Protein AF-A0A962WCS4-F1 (afdb_monomer)

pLDDT: mean 84.73, std 12.14, range [46.31, 97.75]

Mean predicted aligned error: 13.56 Å

Sequence (168 aa):
MYFDNFTIGAIVIFLVVLLVFFGLHKSQQNETREQLEALERRLHDLHAGPSLHSRAAREMCAAIHHLHPGAIAGEHFQIVDDGHGPYISAWYLDAPQPSPRELADIVEGHRDEWSDHGYREARLAEYPSVGDQLDALYKARHGDDSDLRAIDAQITGIKARHPNIDRC

Nearest PDB structures (foldseek):
  2hg7-assembly1_A  TM=7.605E-01  e=2.991E-03  Bacillus subtilis

Structure (mmCIF, N/CA/C/O backbone):
data_AF-A0A962WCS4-F1
#
_entry.id   AF-A0A962WCS4-F1
#
loop_
_atom_site.group_PDB
_atom_site.id
_atom_site.type_symbol
_atom_site.label_atom_id
_atom_site.label_alt_id
_atom_site.label_comp_id
_atom_site.label_asym_id
_atom_site.label_entity_id
_atom_site.label_seq_id
_atom_site.pdbx_PDB_ins_code
_atom_site.Cartn_x
_atom_site.Cartn_y
_atom_site.Cartn_z
_atom_site.occupancy
_atom_site.B_iso_or_equiv
_atom_site.auth_seq_id
_atom_site.auth_comp_id
_atom_site.auth_asym_id
_atom_site.auth_atom_id
_atom_site.pdbx_PDB_model_num
ATOM 1 N N . MET A 1 1 ? -2.950 -2.989 74.407 1.00 55.81 1 MET A N 1
ATOM 2 C CA . MET A 1 1 ? -2.945 -4.381 73.916 1.00 55.81 1 MET A CA 1
ATOM 3 C C . MET A 1 1 ? -1.520 -4.655 73.451 1.00 55.81 1 MET A C 1
ATOM 5 O O . MET A 1 1 ? -1.105 -4.054 72.472 1.00 55.81 1 MET A O 1
ATOM 9 N N . TYR A 1 2 ? -0.721 -5.379 74.241 1.00 72.38 2 TYR A N 1
ATOM 10 C CA . TYR A 1 2 ? 0.666 -5.702 73.882 1.00 72.38 2 TYR A CA 1
ATOM 11 C C . TYR A 1 2 ? 0.641 -6.899 72.930 1.00 72.38 2 TYR A C 1
ATOM 13 O O . TYR A 1 2 ? 0.023 -7.910 73.253 1.00 72.38 2 TYR A O 1
ATOM 21 N N . PHE A 1 3 ? 1.263 -6.768 71.760 1.00 64.50 3 PHE A N 1
ATOM 22 C CA . PHE A 1 3 ? 1.493 -7.908 70.878 1.00 64.50 3 PHE A CA 1
ATOM 23 C C . PHE A 1 3 ? 2.518 -8.828 71.542 1.00 64.50 3 PHE A C 1
ATOM 25 O O . PHE A 1 3 ? 3.554 -8.356 72.012 1.00 64.50 3 PHE A O 1
ATOM 32 N N . ASP A 1 4 ? 2.221 -10.123 71.621 1.00 83.38 4 ASP A N 1
ATOM 33 C CA . ASP A 1 4 ? 3.195 -11.097 72.094 1.00 83.38 4 ASP A CA 1
ATOM 34 C C . ASP A 1 4 ? 4.322 -11.274 71.058 1.00 83.38 4 ASP A C 1
ATOM 36 O O . ASP A 1 4 ? 4.177 -10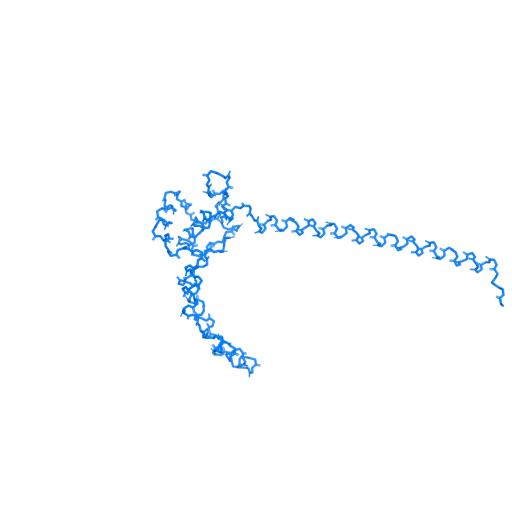.984 69.865 1.00 83.38 4 ASP A O 1
ATOM 40 N N . ASN A 1 5 ? 5.484 -11.740 71.518 1.00 83.94 5 ASN A N 1
ATOM 41 C CA . ASN A 1 5 ? 6.654 -11.935 70.656 1.00 83.94 5 ASN A CA 1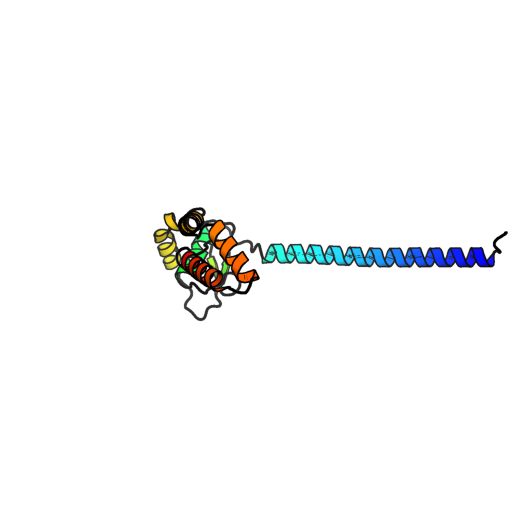
ATOM 42 C C . ASN A 1 5 ? 6.367 -12.892 69.482 1.00 83.94 5 ASN A C 1
ATOM 44 O O . ASN A 1 5 ? 7.012 -12.802 68.439 1.00 83.94 5 ASN A O 1
ATOM 48 N N . PHE A 1 6 ? 5.381 -13.782 69.635 1.00 86.69 6 PHE A N 1
ATOM 49 C CA . PHE A 1 6 ? 4.931 -14.697 68.592 1.00 86.69 6 PHE A CA 1
ATOM 50 C C . PHE A 1 6 ? 4.211 -13.963 67.452 1.00 86.69 6 PHE A C 1
ATOM 52 O O . PHE A 1 6 ? 4.560 -14.146 66.286 1.00 86.69 6 PHE A O 1
ATOM 59 N N . THR A 1 7 ? 3.271 -13.073 67.775 1.00 85.62 7 THR A N 1
ATOM 60 C CA . THR A 1 7 ? 2.542 -12.264 66.789 1.00 85.62 7 THR A CA 1
ATOM 61 C C . THR A 1 7 ? 3.485 -11.314 66.055 1.00 85.62 7 THR A C 1
ATOM 63 O O . THR A 1 7 ? 3.395 -11.175 64.837 1.00 85.62 7 THR A O 1
ATOM 66 N N . ILE A 1 8 ? 4.448 -10.713 66.765 1.00 88.44 8 ILE A N 1
ATOM 67 C CA . ILE A 1 8 ? 5.483 -9.874 66.142 1.00 88.44 8 ILE A CA 1
ATOM 68 C C . ILE A 1 8 ? 6.337 -10.710 65.173 1.00 88.44 8 ILE A C 1
ATOM 70 O O . ILE A 1 8 ? 6.564 -10.287 64.040 1.00 88.44 8 ILE A O 1
ATOM 74 N N . GLY A 1 9 ? 6.753 -11.917 65.571 1.00 90.12 9 GLY A N 1
ATOM 75 C CA . GLY A 1 9 ? 7.514 -12.826 64.708 1.00 90.12 9 GLY A CA 1
ATOM 76 C C . GLY A 1 9 ? 6.758 -13.233 63.439 1.00 90.12 9 GLY A C 1
ATOM 77 O O . GLY A 1 9 ? 7.319 -13.182 62.343 1.00 90.12 9 GLY A O 1
ATOM 78 N N . ALA A 1 10 ? 5.471 -13.566 63.560 1.00 91.06 10 ALA A N 1
ATOM 79 C CA . ALA A 1 10 ? 4.627 -13.933 62.424 1.00 91.06 10 ALA A CA 1
ATOM 80 C C . ALA A 1 10 ? 4.451 -12.774 61.424 1.00 91.06 10 ALA A C 1
ATOM 82 O O . ALA A 1 10 ? 4.536 -12.987 60.213 1.00 91.06 10 ALA A O 1
ATOM 83 N N . ILE A 1 11 ? 4.274 -11.542 61.918 1.00 92.00 11 ILE A N 1
ATOM 84 C CA . ILE A 1 11 ? 4.161 -10.342 61.074 1.00 92.00 11 ILE A CA 1
ATOM 85 C C . ILE A 1 11 ? 5.463 -10.089 60.307 1.00 92.00 11 ILE A C 1
ATOM 87 O O . ILE A 1 11 ? 5.420 -9.814 59.109 1.00 92.00 11 ILE A O 1
ATOM 91 N N . VAL A 1 12 ? 6.622 -10.217 60.959 1.00 92.62 12 VAL A N 1
ATOM 92 C CA . VAL A 1 12 ? 7.922 -10.009 60.301 1.00 92.62 12 VAL A CA 1
ATOM 93 C C . VAL A 1 12 ? 8.145 -11.031 59.185 1.00 92.62 12 VAL A C 1
ATOM 95 O O . VAL A 1 12 ? 8.531 -10.651 58.082 1.00 92.62 12 VAL A O 1
ATOM 98 N N . ILE A 1 13 ? 7.843 -12.311 59.425 1.00 94.25 13 ILE A N 1
ATOM 99 C CA . ILE A 1 13 ? 7.965 -13.359 58.399 1.00 94.25 13 ILE A CA 1
ATOM 100 C C . ILE A 1 13 ? 7.028 -13.072 57.222 1.00 94.25 13 ILE A C 1
ATOM 102 O O . ILE A 1 13 ? 7.450 -13.145 56.068 1.00 94.25 13 ILE A O 1
ATOM 106 N N . PHE A 1 14 ? 5.780 -12.693 57.499 1.00 94.62 14 PHE A N 1
ATOM 107 C CA . PHE A 1 14 ? 4.811 -12.355 56.460 1.00 94.62 14 PHE A CA 1
ATOM 108 C C . PHE A 1 14 ? 5.268 -11.163 55.604 1.00 94.62 14 PHE A C 1
ATOM 110 O O . PHE A 1 14 ? 5.177 -11.214 54.378 1.00 94.62 14 PHE A O 1
ATOM 117 N N . LEU A 1 15 ? 5.834 -10.123 56.224 1.00 94.44 15 LEU A N 1
ATOM 118 C CA . LEU A 1 15 ? 6.390 -8.972 55.507 1.00 94.44 15 LEU A CA 1
ATOM 119 C C . LEU A 1 15 ? 7.588 -9.354 54.630 1.00 94.44 15 LEU A C 1
ATOM 121 O O . LEU A 1 15 ? 7.685 -8.883 53.499 1.00 94.44 15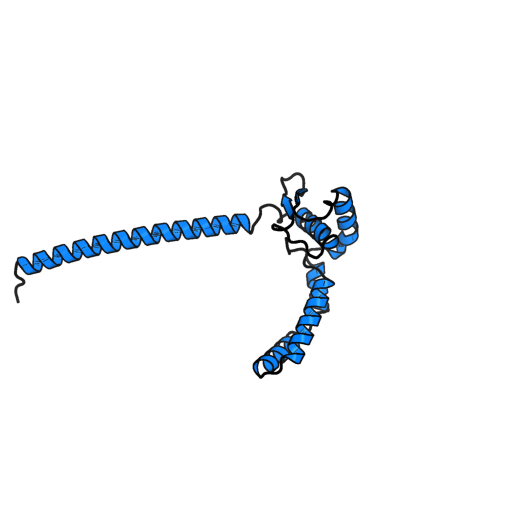 LEU A O 1
ATOM 125 N N . VAL A 1 16 ? 8.473 -10.236 55.104 1.00 94.81 16 VAL A N 1
ATOM 126 C CA . VAL A 1 16 ? 9.603 -10.732 54.301 1.00 94.81 16 VAL A CA 1
ATOM 127 C C . VAL A 1 16 ? 9.106 -11.529 53.094 1.00 94.81 16 VAL A C 1
ATOM 129 O O . VAL A 1 16 ? 9.576 -11.301 51.980 1.00 94.81 16 VAL A O 1
ATOM 132 N N . VAL A 1 17 ? 8.116 -12.406 53.280 1.00 95.12 17 VAL A N 1
ATOM 133 C CA . VAL A 1 17 ? 7.507 -13.169 52.178 1.00 95.12 17 VAL A CA 1
ATOM 134 C C . VAL A 1 17 ? 6.852 -12.237 51.159 1.00 95.12 17 VAL A C 1
ATOM 136 O O . VAL A 1 17 ? 7.045 -12.425 49.959 1.00 95.12 17 VAL A O 1
ATOM 139 N N . LEU A 1 18 ? 6.139 -11.201 51.611 1.00 94.56 18 LEU A N 1
ATOM 140 C CA . LEU A 1 18 ? 5.547 -10.203 50.720 1.00 94.56 18 LEU A CA 1
ATOM 141 C C . LEU A 1 18 ? 6.603 -9.440 49.921 1.00 94.56 18 LEU A C 1
ATOM 143 O O . LEU A 1 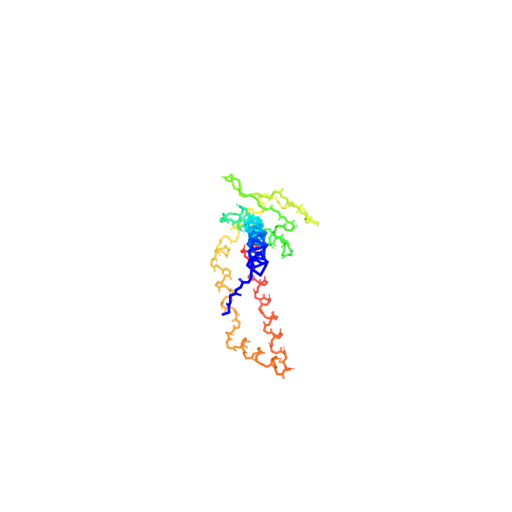18 ? 6.426 -9.258 48.721 1.00 94.56 18 LEU A O 1
ATOM 147 N N . LEU A 1 19 ? 7.707 -9.026 50.547 1.00 94.25 19 LEU A N 1
ATOM 148 C CA . LEU A 1 19 ? 8.791 -8.327 49.851 1.00 94.25 19 LEU A CA 1
ATOM 149 C C . LEU A 1 19 ? 9.459 -9.216 48.797 1.00 94.25 19 LEU A C 1
ATOM 151 O O . LEU A 1 19 ? 9.710 -8.753 47.685 1.00 94.25 19 LEU A O 1
ATOM 155 N N . VAL A 1 20 ? 9.695 -10.492 49.114 1.00 93.44 20 VAL A N 1
ATOM 156 C CA . VAL A 1 20 ? 10.229 -11.468 48.152 1.00 93.44 20 VAL A CA 1
ATOM 157 C C . VAL A 1 20 ? 9.245 -11.679 47.003 1.00 93.44 20 VAL A C 1
ATOM 159 O O . VAL A 1 20 ? 9.641 -11.601 45.843 1.00 93.44 20 VAL A O 1
ATOM 162 N N . PHE A 1 21 ? 7.959 -11.876 47.299 1.00 92.31 21 PHE A N 1
ATOM 163 C CA . PHE A 1 21 ? 6.924 -12.054 46.282 1.00 92.31 21 PHE A CA 1
ATOM 164 C C . PHE A 1 21 ? 6.813 -10.831 45.362 1.00 92.31 21 PHE A C 1
ATOM 166 O O . PHE A 1 21 ? 6.776 -10.973 44.141 1.00 92.31 21 PHE A O 1
ATOM 173 N N . PHE A 1 22 ? 6.836 -9.622 45.929 1.00 92.25 22 PHE A N 1
ATOM 174 C CA . PHE A 1 22 ? 6.781 -8.379 45.162 1.00 92.25 22 PHE A CA 1
ATOM 175 C C . PHE A 1 22 ? 8.040 -8.176 44.308 1.00 92.25 22 PHE A C 1
ATOM 177 O O . PHE A 1 22 ? 7.945 -7.735 43.163 1.00 92.25 22 PHE A O 1
ATOM 184 N N . GLY A 1 23 ? 9.215 -8.540 44.833 1.00 88.56 23 GLY A N 1
ATOM 185 C CA . GLY A 1 23 ? 10.479 -8.518 44.097 1.00 88.56 23 GLY A CA 1
ATOM 186 C C . GLY A 1 23 ? 10.481 -9.480 42.907 1.00 88.56 23 GLY A C 1
ATOM 187 O O . GLY A 1 23 ? 10.816 -9.073 41.795 1.00 88.56 23 GLY A O 1
ATOM 188 N N . LEU A 1 24 ? 10.032 -10.722 43.114 1.00 89.44 24 LEU A N 1
ATOM 189 C CA . LEU A 1 24 ? 9.902 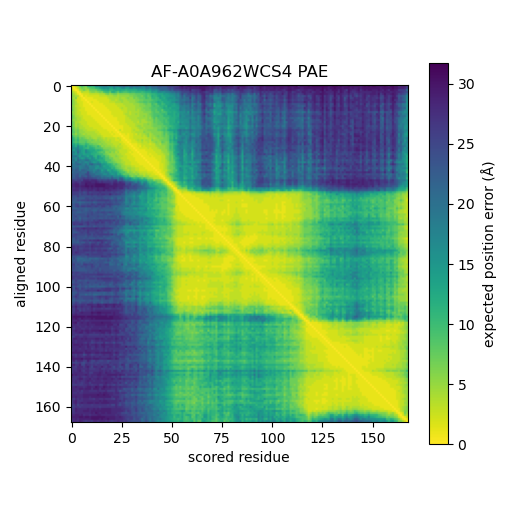-11.726 42.054 1.00 89.44 24 LEU A CA 1
ATOM 190 C C . LEU A 1 24 ? 8.888 -11.294 40.989 1.00 89.44 24 LEU A C 1
ATOM 192 O O . LEU A 1 24 ? 9.167 -11.400 39.797 1.00 89.44 24 LEU A O 1
ATOM 196 N N . HIS A 1 25 ? 7.743 -10.748 41.405 1.00 84.69 25 HIS A N 1
ATOM 197 C CA . HIS A 1 25 ? 6.725 -10.268 40.475 1.00 84.69 25 HIS A CA 1
ATOM 198 C C . HIS A 1 25 ? 7.232 -9.087 39.637 1.00 84.69 25 HIS A C 1
ATOM 200 O O . HIS A 1 25 ? 7.040 -9.058 38.424 1.00 84.69 25 HIS A O 1
ATOM 206 N N . LYS A 1 26 ? 7.953 -8.145 40.257 1.00 84.44 26 LYS A N 1
ATOM 207 C CA . LYS A 1 26 ? 8.568 -7.018 39.547 1.00 84.44 26 LYS A CA 1
ATOM 208 C C . LYS A 1 26 ? 9.658 -7.470 38.570 1.00 84.44 26 LYS A C 1
ATOM 210 O O . LYS A 1 26 ? 9.724 -6.937 37.467 1.00 84.44 26 LYS A O 1
ATOM 215 N N . SER A 1 27 ? 10.477 -8.454 38.947 1.00 87.19 27 SER A N 1
ATOM 216 C CA . SER A 1 27 ? 11.498 -9.036 38.062 1.00 87.19 27 SER A CA 1
ATOM 217 C C . SER A 1 27 ? 10.865 -9.664 36.823 1.00 87.19 27 SER A C 1
ATOM 219 O O . SER A 1 27 ? 11.259 -9.347 35.706 1.00 87.19 27 SER A O 1
ATOM 221 N N . GLN A 1 28 ? 9.825 -10.478 37.020 1.00 82.31 28 GLN A N 1
ATOM 222 C CA . GLN A 1 28 ? 9.067 -11.093 35.929 1.00 82.31 28 GLN A CA 1
ATOM 223 C C . GLN A 1 28 ? 8.434 -10.040 35.006 1.00 82.31 28 GLN A C 1
ATOM 225 O O . GLN A 1 28 ? 8.499 -10.168 33.786 1.00 82.31 28 GLN A O 1
ATOM 230 N N . GLN A 1 29 ? 7.878 -8.956 35.561 1.00 81.94 29 GLN A N 1
ATOM 231 C CA . GLN A 1 29 ? 7.327 -7.875 34.738 1.00 81.94 29 GLN A CA 1
ATOM 232 C C . GLN A 1 29 ? 8.392 -7.137 33.919 1.00 81.94 29 GLN A C 1
ATOM 234 O O . GLN A 1 29 ? 8.138 -6.797 32.763 1.00 81.94 29 GLN A O 1
ATOM 239 N N . ASN A 1 30 ? 9.579 -6.905 34.479 1.00 86.06 30 ASN A N 1
ATOM 240 C CA . ASN A 1 30 ? 10.665 -6.257 33.747 1.00 86.06 30 ASN A CA 1
ATOM 241 C C . ASN A 1 30 ? 11.136 -7.111 32.561 1.00 86.06 30 ASN A C 1
ATOM 243 O O . ASN A 1 30 ? 11.230 -6.589 31.455 1.00 86.06 30 ASN A O 1
ATOM 247 N N . GLU A 1 31 ? 11.322 -8.420 32.754 1.00 87.12 31 GLU A N 1
ATOM 248 C CA . GLU A 1 31 ? 11.696 -9.339 31.667 1.00 87.12 31 GLU A CA 1
ATOM 249 C C . GLU A 1 31 ? 10.646 -9.354 30.548 1.00 87.12 31 GLU A C 1
ATOM 251 O O . GLU A 1 31 ? 10.989 -9.269 29.370 1.00 87.12 31 GLU A O 1
ATOM 256 N N . THR A 1 32 ? 9.352 -9.384 30.892 1.00 81.69 32 THR A N 1
ATOM 257 C CA . THR A 1 32 ? 8.290 -9.325 29.871 1.00 81.69 32 THR A CA 1
ATOM 258 C C . THR A 1 32 ? 8.265 -8.004 29.100 1.00 81.69 32 THR A C 1
ATOM 260 O O . THR A 1 32 ? 7.973 -8.012 27.907 1.00 81.69 32 THR A O 1
ATOM 263 N N . ARG A 1 33 ? 8.598 -6.872 29.738 1.00 85.69 33 ARG A N 1
ATOM 264 C CA . ARG A 1 33 ? 8.708 -5.573 29.051 1.00 85.69 33 ARG A CA 1
ATOM 265 C C . ARG A 1 33 ? 9.889 -5.546 28.094 1.00 85.69 33 ARG A C 1
ATOM 267 O O . ARG A 1 33 ? 9.716 -5.144 26.952 1.00 85.69 33 ARG A O 1
ATOM 274 N N . GLU A 1 34 ? 11.047 -6.040 28.524 1.00 89.44 34 GLU A N 1
ATOM 275 C CA . GLU A 1 34 ? 12.225 -6.147 27.658 1.00 89.44 34 GLU A CA 1
ATOM 276 C C . GLU A 1 34 ? 11.953 -7.052 26.450 1.00 89.44 34 GLU A C 1
ATOM 278 O O . GLU A 1 34 ? 12.328 -6.716 25.326 1.00 89.44 34 GLU A O 1
ATOM 283 N N . GLN A 1 35 ? 11.246 -8.170 26.651 1.00 85.88 35 GLN A N 1
ATOM 284 C CA . GLN A 1 35 ? 10.819 -9.051 25.562 1.00 85.88 35 GLN A CA 1
ATOM 285 C C . GLN A 1 35 ? 9.832 -8.369 24.608 1.00 85.88 35 GLN A C 1
ATOM 287 O O . GLN A 1 35 ? 9.967 -8.528 23.395 1.00 85.88 35 GLN A O 1
ATOM 292 N N . LEU A 1 36 ? 8.870 -7.601 25.130 1.00 84.12 36 LEU A N 1
ATOM 293 C CA . LEU A 1 36 ? 7.901 -6.863 24.319 1.00 84.12 36 LEU A CA 1
ATOM 294 C C . LEU A 1 36 ? 8.589 -5.774 23.488 1.00 84.12 36 LEU A C 1
ATOM 296 O O . LEU A 1 36 ? 8.362 -5.702 22.288 1.00 84.12 36 LEU A O 1
ATOM 300 N N . GLU A 1 37 ? 9.489 -4.993 24.086 1.00 87.38 37 GLU A N 1
ATOM 301 C CA . GLU A 1 37 ? 10.264 -3.958 23.389 1.00 87.38 37 GLU A CA 1
ATOM 302 C C . GLU A 1 37 ? 11.256 -4.552 22.378 1.00 87.38 37 GLU A C 1
ATOM 304 O O . GLU A 1 37 ? 11.553 -3.947 21.347 1.00 87.38 37 GLU A O 1
ATOM 309 N N . ALA A 1 38 ? 11.817 -5.732 22.659 1.00 85.69 38 ALA A N 1
ATOM 310 C CA . ALA A 1 38 ? 12.663 -6.450 21.709 1.00 85.69 38 ALA A CA 1
ATOM 311 C C . ALA A 1 38 ? 11.845 -7.003 20.534 1.00 85.69 38 ALA A C 1
ATOM 313 O O . ALA A 1 38 ? 12.317 -6.983 19.397 1.00 85.69 38 ALA A O 1
ATOM 314 N N . LEU A 1 39 ? 10.624 -7.480 20.790 1.00 81.81 39 LEU A N 1
ATOM 315 C CA . LEU A 1 39 ? 9.703 -7.927 19.751 1.00 81.81 39 LEU A CA 1
ATOM 316 C C . LEU A 1 39 ? 9.200 -6.751 18.915 1.00 81.81 39 LEU A C 1
ATOM 318 O O . LEU A 1 39 ? 9.177 -6.860 17.698 1.00 81.81 39 LEU A O 1
ATOM 322 N N . GLU A 1 40 ? 8.849 -5.633 19.546 1.00 77.25 40 GLU A N 1
ATOM 323 C CA . GLU A 1 40 ? 8.436 -4.406 18.869 1.00 77.25 40 GLU A CA 1
ATOM 324 C C . GLU A 1 40 ? 9.561 -3.865 17.990 1.00 77.25 40 GLU A C 1
ATOM 326 O O . GLU A 1 40 ? 9.313 -3.567 16.831 1.00 77.25 40 GLU A O 1
ATOM 331 N N . ARG A 1 41 ? 10.813 -3.850 18.471 1.00 75.19 41 ARG A N 1
ATOM 332 C CA . ARG A 1 41 ? 11.979 -3.515 17.636 1.00 75.19 41 ARG A CA 1
ATOM 333 C C . ARG A 1 41 ? 12.148 -4.468 16.457 1.00 75.19 41 ARG A C 1
ATOM 335 O O . ARG A 1 41 ? 12.295 -4.007 15.337 1.00 75.19 41 ARG A O 1
ATOM 342 N N . ARG A 1 42 ? 12.049 -5.783 16.674 1.00 73.06 42 ARG A N 1
ATOM 343 C CA . ARG A 1 42 ? 12.126 -6.770 15.580 1.00 73.06 42 ARG A CA 1
ATOM 344 C C . ARG A 1 42 ? 10.989 -6.618 14.573 1.00 73.06 42 ARG A C 1
ATOM 346 O O . ARG A 1 42 ? 11.226 -6.737 13.381 1.00 73.06 42 ARG A O 1
ATOM 353 N N . LEU A 1 43 ? 9.765 -6.371 15.038 1.00 63.88 43 LEU A N 1
ATOM 354 C CA . LEU A 1 43 ? 8.614 -6.098 14.179 1.00 63.88 43 LEU A CA 1
ATOM 355 C C . LEU A 1 43 ? 8.784 -4.774 13.443 1.00 63.88 43 LEU A C 1
ATOM 357 O O . LEU A 1 43 ? 8.421 -4.694 12.278 1.00 63.88 43 LEU A O 1
ATOM 361 N N . HIS A 1 44 ? 9.359 -3.761 14.086 1.00 57.00 44 HIS A N 1
ATOM 362 C CA . HIS A 1 44 ? 9.673 -2.498 13.444 1.00 57.00 44 HIS A CA 1
ATOM 363 C C . HIS A 1 44 ? 10.757 -2.681 12.379 1.00 57.00 44 HIS A C 1
ATOM 365 O O . HIS A 1 44 ? 10.585 -2.135 11.304 1.00 57.00 44 HIS A O 1
ATOM 371 N N . ASP A 1 45 ? 11.794 -3.489 12.605 1.00 58.28 45 ASP A N 1
ATOM 372 C CA . ASP A 1 45 ? 12.828 -3.799 11.604 1.00 58.28 45 ASP A CA 1
ATOM 373 C C . ASP A 1 45 ? 12.294 -4.679 10.453 1.00 58.28 45 ASP A C 1
ATOM 375 O O . ASP A 1 45 ? 12.755 -4.581 9.319 1.00 58.28 45 ASP A O 1
ATOM 379 N N . LEU A 1 46 ? 11.309 -5.543 10.730 1.00 53.84 46 LEU A N 1
ATOM 380 C CA . LEU A 1 46 ? 10.653 -6.393 9.728 1.00 53.84 46 LEU A CA 1
ATOM 381 C C . LEU A 1 46 ? 9.613 -5.629 8.894 1.00 53.84 46 LEU A C 1
ATOM 383 O O . LEU A 1 46 ? 9.531 -5.838 7.688 1.00 53.84 46 LEU A O 1
ATOM 387 N N . HIS A 1 47 ? 8.810 -4.761 9.519 1.00 49.41 47 HIS A N 1
ATOM 388 C CA . HIS A 1 47 ? 7.809 -3.932 8.837 1.00 49.41 47 HIS A CA 1
ATOM 389 C C . HIS A 1 47 ? 8.416 -2.671 8.218 1.00 49.41 47 HIS A C 1
ATOM 391 O O . HIS A 1 47 ? 7.967 -2.239 7.164 1.00 49.41 47 HIS A O 1
ATOM 397 N N . ALA A 1 48 ? 9.456 -2.100 8.825 1.00 46.91 48 ALA A N 1
ATOM 398 C CA . ALA A 1 48 ? 10.340 -1.128 8.191 1.00 46.91 48 ALA A CA 1
ATOM 3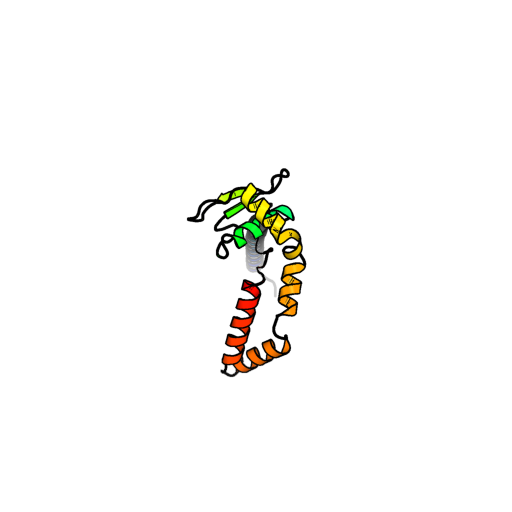99 C C . ALA A 1 48 ? 11.502 -1.870 7.529 1.00 46.91 48 ALA A C 1
ATOM 401 O O . ALA A 1 48 ? 12.667 -1.575 7.799 1.00 46.91 48 ALA A O 1
ATOM 402 N N . GLY A 1 49 ? 11.169 -2.843 6.669 1.00 47.25 49 GLY A N 1
ATOM 403 C CA . GLY A 1 49 ? 12.133 -3.456 5.766 1.00 47.25 49 GLY A CA 1
ATOM 404 C C . GLY A 1 49 ? 13.053 -2.352 5.218 1.00 47.25 49 GLY A C 1
ATOM 405 O O . GLY A 1 49 ? 12.525 -1.374 4.681 1.00 47.25 49 GLY A O 1
ATOM 406 N N . PRO A 1 50 ? 14.390 -2.440 5.386 1.00 46.31 50 PRO A N 1
ATOM 407 C CA . PRO A 1 50 ? 15.347 -1.350 5.129 1.00 46.31 50 PRO A CA 1
ATOM 408 C C . PRO A 1 50 ? 15.358 -0.772 3.704 1.00 46.31 50 PRO A C 1
ATOM 410 O O . PRO A 1 50 ? 16.212 0.041 3.365 1.00 46.31 50 PRO A O 1
ATOM 413 N N . SER A 1 51 ? 14.461 -1.216 2.836 1.00 52.09 51 SER A N 1
ATOM 414 C CA . SER A 1 51 ? 14.616 -1.206 1.397 1.00 52.09 51 SER A CA 1
ATOM 415 C C . SER A 1 51 ? 13.620 -0.349 0.631 1.00 52.09 51 SER A C 1
ATOM 417 O O . SER A 1 51 ? 13.758 -0.257 -0.580 1.00 52.09 51 SER A O 1
ATOM 419 N N . LEU A 1 52 ? 12.645 0.297 1.284 1.00 56.81 52 LEU A N 1
ATOM 420 C CA . LEU A 1 52 ? 11.587 1.061 0.590 1.00 56.81 52 LEU A CA 1
ATOM 421 C C . LEU A 1 52 ? 11.569 2.563 0.917 1.00 56.81 52 LEU A C 1
ATOM 423 O O . LEU A 1 52 ? 10.719 3.325 0.447 1.00 56.81 52 LEU A O 1
ATOM 427 N N . HIS A 1 53 ? 12.569 3.042 1.661 1.00 63.50 53 HIS A N 1
ATOM 428 C CA . HIS A 1 53 ? 12.753 4.477 1.892 1.00 63.50 53 HIS A CA 1
ATOM 429 C C . HIS A 1 53 ? 13.247 5.231 0.655 1.00 63.50 53 HIS A C 1
ATOM 431 O O . HIS A 1 53 ? 12.916 6.413 0.499 1.00 63.50 53 HIS A O 1
ATOM 437 N N . SER A 1 54 ? 13.980 4.583 -0.255 1.00 77.69 54 SER A N 1
ATOM 438 C CA . SER A 1 54 ? 14.424 5.253 -1.475 1.00 77.69 54 SER A CA 1
ATOM 439 C C . SER A 1 54 ? 13.268 5.399 -2.467 1.00 77.69 54 SER A C 1
ATOM 441 O O . SER A 1 54 ? 12.446 4.501 -2.656 1.00 77.69 54 SER A O 1
ATOM 443 N N . ARG A 1 55 ? 13.195 6.569 -3.112 1.00 79.56 55 ARG A N 1
ATOM 444 C CA . ARG A 1 55 ? 12.223 6.837 -4.182 1.00 79.56 55 ARG A CA 1
ATOM 445 C C . ARG A 1 55 ? 12.318 5.776 -5.282 1.00 79.56 55 ARG A C 1
ATOM 447 O O . ARG A 1 55 ? 11.296 5.271 -5.725 1.00 79.56 55 ARG A O 1
ATOM 454 N N . ALA A 1 56 ? 13.544 5.405 -5.648 1.00 84.38 56 ALA A N 1
ATOM 455 C CA . ALA A 1 56 ? 13.807 4.397 -6.663 1.00 84.38 56 ALA A CA 1
ATOM 456 C C . ALA A 1 56 ? 13.213 3.028 -6.286 1.00 84.38 56 ALA A C 1
ATOM 458 O O . ALA A 1 56 ? 12.666 2.345 -7.147 1.00 84.38 56 ALA A O 1
ATOM 459 N N . ALA A 1 57 ? 13.288 2.619 -5.013 1.00 85.06 57 ALA A N 1
ATOM 460 C CA . ALA A 1 57 ? 12.704 1.354 -4.574 1.00 85.06 57 ALA A CA 1
ATOM 461 C C . ALA A 1 57 ? 11.172 1.364 -4.652 1.00 85.06 57 ALA A C 1
ATOM 463 O O . ALA A 1 57 ? 10.576 0.375 -5.080 1.00 85.06 57 ALA A O 1
ATOM 464 N N . ARG A 1 58 ? 10.533 2.494 -4.309 1.00 82.44 58 ARG A N 1
ATOM 465 C CA . ARG A 1 58 ? 9.080 2.670 -4.476 1.00 82.44 58 ARG A CA 1
ATOM 466 C C . ARG A 1 58 ? 8.667 2.648 -5.945 1.00 82.44 58 ARG A C 1
ATOM 468 O O . ARG A 1 58 ? 7.705 1.972 -6.289 1.00 82.44 58 ARG A O 1
ATOM 475 N N . GLU A 1 59 ? 9.422 3.311 -6.818 1.00 85.50 59 GLU A N 1
ATOM 476 C CA . GLU A 1 59 ? 9.189 3.295 -8.269 1.00 85.50 59 GLU A CA 1
ATOM 477 C C . GLU A 1 59 ? 9.357 1.883 -8.856 1.00 85.50 59 GLU A C 1
ATOM 479 O O . GLU A 1 59 ? 8.504 1.423 -9.615 1.00 85.50 59 GLU A O 1
ATOM 484 N N . MET A 1 60 ? 10.395 1.144 -8.446 1.00 88.62 60 MET A N 1
ATOM 485 C CA . MET A 1 60 ? 10.578 -0.259 -8.836 1.00 88.62 60 MET A CA 1
ATOM 486 C C . MET A 1 60 ? 9.410 -1.129 -8.364 1.00 88.62 60 MET A C 1
ATOM 488 O O . MET A 1 60 ? 8.907 -1.965 -9.112 1.00 88.62 60 MET A O 1
ATOM 492 N N . CYS A 1 61 ? 8.957 -0.928 -7.132 1.00 87.88 61 CYS A N 1
ATOM 493 C CA . CYS A 1 61 ? 7.832 -1.670 -6.595 1.00 87.88 61 CYS A CA 1
ATOM 494 C C . CYS A 1 61 ? 6.515 -1.347 -7.321 1.00 87.88 61 CYS A C 1
ATOM 496 O O . CYS A 1 61 ? 5.745 -2.253 -7.643 1.00 87.88 61 CYS A O 1
ATOM 498 N N . ALA A 1 62 ? 6.285 -0.076 -7.661 1.00 85.00 62 ALA A N 1
ATOM 499 C CA . ALA A 1 62 ? 5.167 0.346 -8.499 1.00 85.00 62 ALA A CA 1
ATOM 500 C C . ALA A 1 62 ? 5.213 -0.315 -9.887 1.00 85.00 62 ALA A C 1
ATOM 502 O O . ALA A 1 62 ? 4.187 -0.804 -10.358 1.00 85.00 62 ALA A O 1
ATOM 503 N N . ALA A 1 63 ? 6.397 -0.430 -10.499 1.00 89.69 63 ALA A N 1
ATOM 504 C CA . ALA A 1 63 ? 6.568 -1.150 -11.761 1.00 89.69 63 ALA A CA 1
ATOM 505 C C . ALA A 1 63 ? 6.220 -2.642 -11.645 1.00 89.69 63 ALA A C 1
ATOM 507 O O . ALA A 1 63 ? 5.553 -3.191 -12.524 1.00 89.69 63 ALA A O 1
ATOM 508 N N . ILE A 1 64 ? 6.591 -3.295 -10.540 1.00 90.19 64 ILE A N 1
ATOM 509 C CA . ILE A 1 64 ? 6.202 -4.689 -10.283 1.00 90.19 64 ILE A CA 1
ATOM 510 C C . ILE A 1 64 ? 4.684 -4.808 -10.111 1.00 90.19 64 ILE A C 1
ATOM 512 O O . ILE A 1 64 ? 4.087 -5.712 -10.689 1.00 90.19 64 ILE A O 1
ATOM 516 N N . HIS A 1 65 ? 4.034 -3.894 -9.386 1.00 86.44 65 HIS A N 1
ATOM 517 C CA . HIS A 1 65 ? 2.572 -3.888 -9.260 1.00 86.44 65 HIS A CA 1
ATOM 518 C C . HIS A 1 65 ? 1.855 -3.562 -10.577 1.00 86.44 65 HIS A C 1
ATOM 520 O O . HIS A 1 65 ? 0.747 -4.048 -10.795 1.00 86.44 65 HIS A O 1
ATOM 526 N N . HIS A 1 66 ? 2.469 -2.790 -11.475 1.00 86.69 66 HIS A N 1
ATOM 527 C CA . HIS A 1 66 ? 1.931 -2.559 -12.815 1.00 86.69 66 HIS A CA 1
ATOM 528 C C . HIS A 1 66 ? 1.879 -3.863 -13.629 1.00 86.69 66 HIS A C 1
ATOM 530 O O . HIS A 1 66 ? 0.873 -4.153 -14.273 1.00 86.69 66 HIS A O 1
ATOM 536 N N . LEU A 1 67 ? 2.935 -4.680 -13.552 1.00 89.81 67 LEU A N 1
ATOM 537 C CA . LEU A 1 67 ? 2.998 -5.990 -14.211 1.00 89.81 67 LEU A CA 1
ATOM 538 C C . LEU A 1 67 ? 2.150 -7.055 -13.500 1.00 89.81 67 LEU A C 1
ATOM 540 O O . LEU A 1 67 ? 1.530 -7.905 -14.141 1.00 89.81 67 LEU A O 1
ATOM 544 N N . HIS A 1 68 ? 2.107 -7.001 -12.171 1.00 89.50 68 HIS A N 1
ATOM 545 C CA . HIS A 1 68 ? 1.435 -7.973 -11.317 1.00 89.50 68 HIS A CA 1
ATOM 546 C C . HIS A 1 68 ? 0.583 -7.263 -10.252 1.00 89.50 68 HIS A C 1
ATOM 548 O O . HIS A 1 68 ? 0.996 -7.167 -9.094 1.00 89.50 68 HIS A O 1
ATOM 554 N N . PRO A 1 69 ? -0.644 -6.819 -10.589 1.00 84.06 69 PRO A N 1
ATOM 555 C CA . PRO A 1 69 ? -1.491 -6.044 -9.671 1.00 84.06 69 PRO A CA 1
ATOM 556 C C . PRO A 1 69 ? -1.872 -6.758 -8.366 1.00 84.06 69 PRO A C 1
ATOM 558 O O . PRO A 1 69 ? -2.265 -6.108 -7.401 1.00 84.06 69 PRO A O 1
ATOM 561 N N . GLY A 1 70 ? -1.794 -8.094 -8.342 1.00 80.88 70 GLY A N 1
ATOM 562 C CA . GLY A 1 70 ? -2.045 -8.919 -7.155 1.00 80.88 70 GLY A CA 1
ATOM 563 C C . GLY A 1 70 ? -0.793 -9.286 -6.354 1.00 80.88 70 GLY A C 1
ATOM 564 O O . GLY A 1 70 ? -0.914 -9.979 -5.347 1.00 80.88 70 GLY A O 1
ATOM 565 N N . ALA A 1 71 ? 0.398 -8.874 -6.796 1.00 85.50 71 ALA A N 1
ATOM 566 C CA . ALA A 1 71 ? 1.628 -9.115 -6.055 1.00 85.50 71 ALA A CA 1
ATOM 567 C C . ALA A 1 71 ? 1.661 -8.272 -4.772 1.00 85.50 71 ALA A C 1
ATOM 569 O O . ALA A 1 71 ? 1.041 -7.216 -4.690 1.00 85.50 71 ALA A O 1
ATOM 570 N N . ILE A 1 72 ? 2.372 -8.765 -3.759 1.00 83.12 72 ILE A N 1
ATOM 571 C CA . ILE A 1 72 ? 2.483 -8.126 -2.444 1.00 83.12 72 ILE A CA 1
ATOM 572 C C . ILE A 1 72 ? 3.963 -8.120 -2.071 1.00 83.12 72 ILE A C 1
ATOM 574 O O . ILE A 1 72 ? 4.586 -9.183 -2.002 1.00 83.12 72 ILE A O 1
ATOM 578 N N . ALA A 1 73 ? 4.533 -6.935 -1.853 1.00 83.25 73 ALA A N 1
ATOM 579 C CA . ALA A 1 73 ? 5.910 -6.796 -1.393 1.00 83.25 73 ALA A CA 1
ATOM 580 C C . ALA A 1 73 ? 6.092 -7.458 -0.012 1.00 83.25 73 ALA A C 1
ATOM 582 O O . ALA A 1 73 ? 5.221 -7.378 0.850 1.00 83.25 73 ALA A O 1
ATOM 583 N N . GLY A 1 74 ? 7.210 -8.153 0.191 1.00 80.88 74 GLY A N 1
ATOM 584 C CA . GLY A 1 74 ? 7.509 -8.927 1.401 1.00 80.88 74 GLY A CA 1
ATOM 585 C C . GLY A 1 74 ? 6.942 -10.353 1.407 1.00 80.88 74 GLY A C 1
ATOM 586 O O . GLY A 1 74 ? 7.552 -11.232 2.012 1.00 80.88 74 GLY A O 1
ATOM 587 N N . GLU A 1 75 ? 5.838 -10.607 0.697 1.00 83.75 75 GLU A N 1
ATOM 588 C CA . GLU A 1 75 ? 5.219 -11.938 0.573 1.00 83.75 75 GLU A CA 1
ATOM 589 C C . GLU A 1 75 ? 5.577 -12.611 -0.756 1.00 83.75 75 GLU A C 1
ATOM 591 O O . GLU A 1 75 ? 6.081 -13.731 -0.789 1.00 83.75 75 GLU A O 1
ATOM 596 N N . HIS A 1 76 ? 5.349 -11.905 -1.861 1.00 90.00 76 HIS A N 1
ATOM 597 C CA . HIS A 1 76 ? 5.506 -12.425 -3.216 1.00 90.00 76 HIS A CA 1
ATOM 598 C C . HIS A 1 76 ? 6.846 -12.049 -3.853 1.00 90.00 76 HIS A C 1
ATOM 600 O O . HIS A 1 76 ? 7.328 -12.738 -4.749 1.00 90.00 76 HIS A O 1
ATOM 606 N N . PHE A 1 77 ? 7.462 -10.961 -3.404 1.00 90.12 77 PHE A N 1
ATOM 607 C CA . PHE A 1 77 ? 8.786 -10.528 -3.841 1.00 90.12 77 PHE A CA 1
ATOM 608 C C . PHE A 1 77 ? 9.425 -9.643 -2.772 1.00 90.12 77 PHE A C 1
ATOM 610 O O . PHE A 1 77 ? 8.727 -9.061 -1.943 1.00 90.12 77 PHE A O 1
ATOM 617 N N . GLN A 1 78 ? 10.749 -9.518 -2.792 1.00 89.44 78 GLN A N 1
ATOM 618 C CA . GLN A 1 78 ? 11.488 -8.628 -1.897 1.00 89.44 78 GLN A CA 1
ATOM 619 C C . GLN A 1 78 ? 12.373 -7.693 -2.710 1.00 89.44 78 GLN A C 1
ATOM 621 O O . GLN A 1 78 ? 13.085 -8.136 -3.609 1.00 89.44 78 GLN A O 1
ATOM 626 N N . ILE A 1 79 ? 12.320 -6.403 -2.384 1.00 87.88 79 ILE A N 1
ATOM 627 C CA . ILE A 1 79 ? 13.228 -5.381 -2.908 1.00 87.88 79 ILE A CA 1
ATOM 628 C C . ILE A 1 79 ? 14.229 -5.061 -1.805 1.00 87.88 79 ILE A C 1
ATOM 630 O O . ILE A 1 79 ? 13.842 -4.974 -0.640 1.00 87.88 79 ILE A O 1
ATOM 634 N N . VAL A 1 80 ? 15.498 -4.896 -2.168 1.00 86.50 80 VAL A N 1
ATOM 635 C CA . VAL A 1 80 ? 16.581 -4.421 -1.299 1.00 86.50 80 VAL A CA 1
ATOM 636 C C . VAL A 1 80 ? 17.282 -3.262 -1.995 1.00 86.50 80 VAL A C 1
ATOM 638 O O . VAL A 1 80 ? 17.479 -3.308 -3.204 1.00 86.50 80 VAL A O 1
ATOM 641 N N . ASP A 1 81 ? 17.647 -2.228 -1.239 1.00 86.69 81 ASP A N 1
ATOM 642 C CA . ASP A 1 81 ? 18.504 -1.137 -1.705 1.00 86.69 81 ASP A CA 1
ATOM 643 C C . ASP A 1 81 ? 19.788 -1.159 -0.870 1.00 86.69 81 ASP A C 1
ATOM 645 O O . ASP A 1 81 ? 19.758 -0.937 0.341 1.00 86.69 81 ASP A O 1
ATOM 649 N N . ASP A 1 82 ? 20.905 -1.510 -1.502 1.00 83.19 82 ASP A N 1
ATOM 650 C CA . ASP A 1 82 ? 22.222 -1.625 -0.865 1.00 83.19 82 ASP A CA 1
ATOM 651 C C . ASP A 1 82 ? 23.080 -0.356 -1.026 1.00 83.19 82 ASP A C 1
ATOM 653 O O . ASP A 1 82 ? 24.259 -0.348 -0.669 1.00 83.19 82 ASP A O 1
ATOM 657 N N . GLY A 1 83 ? 22.497 0.726 -1.553 1.00 80.69 83 GLY A N 1
ATOM 658 C CA . GLY A 1 83 ? 23.197 1.969 -1.867 1.00 80.69 83 GLY A CA 1
ATOM 659 C C . GLY A 1 83 ? 23.745 2.043 -3.295 1.00 80.69 83 GLY A C 1
ATOM 660 O O . GLY A 1 83 ? 24.192 3.115 -3.707 1.00 80.69 83 GLY A O 1
ATOM 661 N N . HIS A 1 84 ? 23.671 0.960 -4.078 1.00 83.50 84 HIS A N 1
ATOM 662 C CA . HIS A 1 84 ? 23.928 0.969 -5.525 1.00 83.50 84 HIS A CA 1
ATOM 663 C C . HIS A 1 84 ? 22.644 1.031 -6.364 1.00 83.50 84 HIS A C 1
ATOM 665 O O . HIS A 1 84 ? 22.710 1.066 -7.596 1.00 83.50 84 HIS A O 1
ATOM 671 N N . GLY A 1 85 ? 21.494 1.113 -5.699 1.00 84.19 85 GLY A N 1
ATOM 672 C CA . GLY A 1 85 ? 20.172 1.151 -6.298 1.00 84.19 85 GLY A CA 1
ATOM 673 C C . GLY A 1 85 ? 19.337 -0.060 -5.884 1.00 84.19 85 GLY A C 1
ATOM 674 O O . GLY A 1 85 ? 19.878 -1.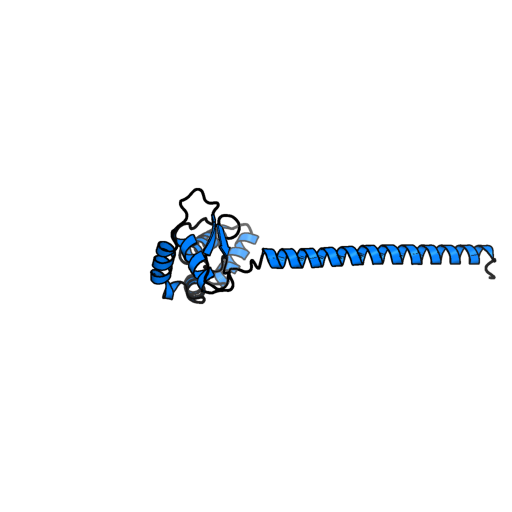099 -5.502 1.00 84.19 85 GLY A O 1
ATOM 675 N N . PRO A 1 86 ? 18.005 0.058 -5.962 1.00 89.62 86 PRO A N 1
ATOM 676 C CA . PRO A 1 86 ? 17.114 -1.030 -5.605 1.00 89.62 86 PRO A CA 1
ATOM 677 C C . PRO A 1 86 ? 17.252 -2.200 -6.580 1.00 89.62 86 PRO A C 1
ATOM 679 O O . PRO A 1 86 ? 17.390 -2.012 -7.791 1.00 89.62 86 PRO A O 1
ATOM 682 N N . TYR A 1 87 ? 17.145 -3.413 -6.056 1.00 90.19 87 TYR A N 1
ATOM 683 C CA . TYR A 1 87 ? 17.045 -4.639 -6.836 1.00 90.19 87 TYR A CA 1
ATOM 684 C C . TYR A 1 87 ? 16.095 -5.630 -6.164 1.00 90.19 87 TYR A C 1
ATOM 686 O O . TYR A 1 87 ? 15.841 -5.570 -4.961 1.00 90.19 87 TYR A O 1
ATOM 694 N N . ILE A 1 88 ? 15.572 -6.571 -6.949 1.00 92.19 88 ILE A N 1
ATOM 695 C CA . ILE A 1 88 ? 14.737 -7.659 -6.437 1.00 92.19 88 ILE A CA 1
ATOM 696 C C . ILE A 1 88 ? 15.661 -8.728 -5.839 1.00 92.19 88 ILE A C 1
ATOM 698 O O . ILE A 1 88 ? 16.372 -9.412 -6.575 1.00 92.19 88 ILE A O 1
ATOM 702 N N . SER A 1 89 ? 15.660 -8.871 -4.515 1.00 92.00 89 SER A N 1
ATOM 703 C CA . SER A 1 89 ? 16.467 -9.863 -3.795 1.00 92.00 89 SER A CA 1
ATOM 704 C C . SER A 1 89 ? 15.815 -11.247 -3.756 1.00 92.00 89 SER A C 1
ATOM 706 O O . SER A 1 89 ? 16.518 -12.254 -3.682 1.00 92.00 89 SER A O 1
ATOM 708 N N . ALA A 1 90 ? 14.482 -11.310 -3.823 1.00 91.62 90 ALA A N 1
ATOM 709 C CA . ALA A 1 90 ? 13.728 -12.557 -3.843 1.00 91.62 90 ALA A CA 1
ATOM 710 C C . ALA A 1 90 ? 12.460 -12.447 -4.698 1.00 91.62 90 ALA A C 1
ATOM 712 O O . ALA A 1 90 ? 11.815 -11.398 -4.740 1.00 91.62 90 ALA A O 1
ATOM 713 N N . TRP A 1 91 ? 12.093 -13.555 -5.345 1.00 94.75 91 TRP A N 1
ATOM 714 C CA . TRP A 1 91 ? 10.927 -13.666 -6.218 1.00 94.75 91 TRP A CA 1
ATOM 715 C C . TRP A 1 91 ? 10.193 -14.982 -5.9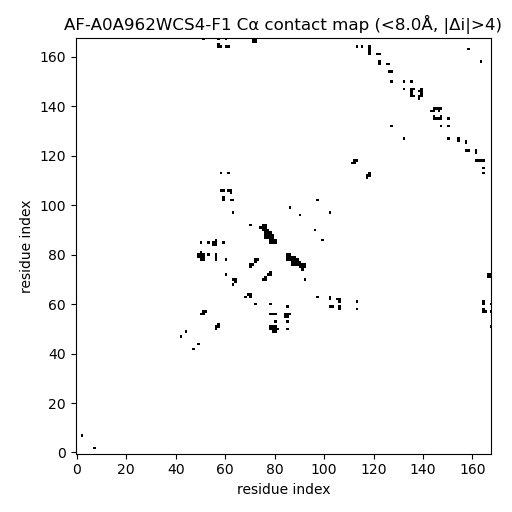52 1.00 94.75 91 TRP A C 1
ATOM 717 O O . TRP A 1 91 ? 10.773 -16.056 -6.102 1.00 94.75 91 TRP A O 1
ATOM 727 N N . TYR A 1 92 ? 8.931 -14.891 -5.537 1.00 94.31 92 TYR A N 1
ATOM 728 C CA . TYR A 1 92 ? 8.109 -16.024 -5.099 1.00 94.31 92 TYR A CA 1
ATOM 729 C C . TYR A 1 92 ? 6.827 -16.198 -5.927 1.00 94.31 92 TYR A C 1
ATOM 731 O O . TYR A 1 92 ? 6.001 -17.051 -5.609 1.00 94.31 92 TYR A O 1
ATOM 739 N N . LEU A 1 93 ? 6.640 -15.402 -6.983 1.00 92.56 93 LEU A N 1
ATOM 740 C CA . LEU A 1 93 ? 5.502 -15.537 -7.892 1.00 92.56 93 LEU A CA 1
ATOM 741 C C . LEU A 1 93 ? 5.719 -16.683 -8.882 1.00 92.56 93 LEU A C 1
ATOM 743 O O . LEU A 1 93 ? 6.825 -16.883 -9.384 1.00 92.56 93 LEU A O 1
ATOM 747 N N . ASP A 1 94 ? 4.629 -17.362 -9.243 1.00 93.88 94 ASP A N 1
ATOM 748 C CA . ASP A 1 94 ? 4.582 -18.306 -10.369 1.00 93.88 94 ASP A CA 1
ATOM 749 C C . ASP A 1 94 ? 4.480 -17.550 -11.709 1.00 93.88 94 ASP A C 1
ATOM 751 O O . ASP A 1 94 ? 3.531 -17.673 -12.481 1.00 93.88 94 ASP A O 1
ATOM 755 N N . ALA A 1 95 ? 5.435 -16.648 -11.925 1.00 91.56 95 ALA A N 1
ATOM 756 C CA . ALA A 1 95 ? 5.562 -15.789 -13.094 1.00 91.56 95 ALA A CA 1
ATOM 757 C C . ALA A 1 95 ? 7.050 -15.478 -13.323 1.00 91.56 95 ALA A C 1
ATOM 759 O O . ALA A 1 95 ? 7.827 -15.484 -12.364 1.00 91.56 95 ALA A O 1
ATOM 760 N N . PRO A 1 96 ? 7.482 -15.197 -14.565 1.00 94.31 96 PRO A N 1
ATOM 761 C CA . PRO A 1 96 ? 8.861 -14.800 -14.813 1.00 94.31 96 PRO A CA 1
ATOM 762 C C . PRO A 1 96 ? 9.182 -13.496 -14.077 1.00 94.31 96 PRO A C 1
ATOM 764 O O . PRO A 1 96 ? 8.407 -12.544 -14.118 1.00 94.31 96 PRO A O 1
ATOM 767 N N . GLN A 1 97 ? 10.338 -13.460 -13.414 1.00 96.19 97 GLN A N 1
ATOM 768 C CA . GLN A 1 97 ? 10.835 -12.241 -12.788 1.00 96.19 97 GLN A CA 1
ATOM 769 C C . GLN A 1 97 ? 11.138 -11.197 -13.877 1.00 96.19 97 GLN A C 1
ATOM 771 O O . GLN A 1 97 ? 11.887 -11.510 -14.810 1.00 96.19 97 GLN A O 1
ATOM 776 N N . PRO A 1 98 ? 10.601 -9.971 -13.769 1.00 95.25 98 PRO A N 1
ATOM 777 C CA . PRO A 1 98 ? 10.846 -8.926 -14.751 1.00 95.25 98 PRO A CA 1
ATOM 778 C C . PRO A 1 98 ? 12.314 -8.504 -14.746 1.00 95.25 98 PRO A C 1
ATOM 780 O O . PRO A 1 98 ? 12.987 -8.488 -13.709 1.00 95.25 98 PRO A O 1
ATOM 783 N N . SER A 1 99 ? 12.826 -8.155 -15.923 1.00 94.62 99 SER A N 1
ATOM 784 C CA . SER A 1 99 ? 14.223 -7.731 -16.041 1.00 94.62 99 SER A CA 1
ATOM 785 C C . SER A 1 99 ? 14.423 -6.310 -15.490 1.00 94.62 99 SER A C 1
ATOM 787 O O . SER A 1 99 ? 13.508 -5.490 -15.569 1.00 94.62 99 SER A O 1
ATOM 789 N N . PRO A 1 100 ? 15.632 -5.941 -15.020 1.00 91.75 100 PRO A N 1
ATOM 790 C CA . PRO A 1 100 ? 15.898 -4.570 -14.575 1.00 91.75 100 PRO A CA 1
ATOM 791 C C . PRO A 1 100 ? 15.593 -3.510 -15.641 1.00 91.75 100 PRO A C 1
ATOM 793 O O . PRO A 1 100 ? 15.154 -2.411 -15.320 1.00 91.75 100 PRO A O 1
ATOM 796 N N . ARG A 1 101 ? 15.800 -3.849 -16.921 1.00 92.12 101 ARG A N 1
ATOM 797 C CA . ARG A 1 101 ? 15.515 -2.955 -18.047 1.00 92.12 101 ARG A CA 1
ATOM 798 C C . ARG A 1 101 ? 14.018 -2.750 -18.254 1.00 92.12 101 ARG A C 1
ATOM 800 O O . ARG A 1 101 ? 13.587 -1.623 -18.432 1.00 92.12 101 ARG A O 1
ATOM 807 N N . GLU A 1 102 ? 13.247 -3.828 -18.204 1.00 94.25 102 GLU A N 1
ATOM 808 C CA . GLU A 1 102 ? 11.788 -3.781 -18.326 1.00 94.25 102 GLU A CA 1
ATOM 809 C C . GLU A 1 102 ? 11.164 -2.923 -17.220 1.00 94.25 102 GLU A C 1
ATOM 811 O O . GLU A 1 102 ? 10.327 -2.067 -17.495 1.00 94.25 102 GLU A O 1
ATOM 816 N N . LEU A 1 103 ? 11.641 -3.083 -15.982 1.00 92.19 103 LEU A N 1
ATOM 817 C CA . LEU A 1 103 ? 11.215 -2.247 -14.861 1.00 92.19 103 LEU A CA 1
ATOM 818 C C . LEU A 1 103 ? 11.594 -0.777 -15.073 1.00 92.19 103 LEU A C 1
ATOM 820 O O . LEU A 1 103 ? 10.768 0.100 -14.833 1.00 92.19 103 LEU A O 1
ATOM 824 N N . ALA A 1 104 ? 12.809 -0.497 -15.553 1.00 91.19 104 ALA A N 1
ATOM 825 C CA . ALA A 1 104 ? 13.249 0.868 -15.836 1.00 91.19 104 ALA A CA 1
ATOM 826 C C . ALA A 1 104 ? 12.409 1.540 -16.937 1.00 91.19 104 ALA A C 1
ATOM 828 O O . ALA A 1 104 ? 12.027 2.697 -16.781 1.00 91.19 104 ALA A O 1
ATOM 829 N N . ASP A 1 105 ? 12.077 0.815 -18.009 1.00 92.88 105 ASP A N 1
ATOM 830 C CA . ASP A 1 105 ? 11.242 1.323 -19.103 1.00 92.88 105 ASP A CA 1
ATOM 831 C C . ASP A 1 105 ? 9.823 1.671 -18.605 1.00 92.88 105 ASP A C 1
ATOM 833 O O . ASP A 1 105 ? 9.259 2.702 -18.978 1.00 92.88 105 ASP A O 1
ATOM 837 N N . ILE A 1 106 ? 9.261 0.854 -17.706 1.00 91.06 106 ILE A N 1
ATOM 838 C CA . ILE A 1 106 ? 7.961 1.113 -17.071 1.00 91.06 106 ILE A CA 1
ATOM 839 C C . ILE A 1 106 ? 8.015 2.348 -16.164 1.00 91.06 106 ILE A C 1
ATOM 841 O O . ILE A 1 106 ? 7.127 3.200 -16.251 1.00 91.06 106 ILE A O 1
ATOM 845 N N . VAL A 1 107 ? 9.043 2.456 -15.313 1.00 89.06 107 VAL A N 1
ATOM 846 C CA . VAL A 1 107 ? 9.238 3.618 -14.428 1.00 89.06 107 VAL A CA 1
ATOM 847 C C . VAL A 1 107 ? 9.378 4.898 -15.245 1.00 89.06 107 VAL A C 1
ATOM 849 O O . VAL A 1 107 ? 8.756 5.905 -14.912 1.00 89.06 107 VAL A O 1
ATOM 852 N N . GLU A 1 108 ? 10.146 4.868 -16.336 1.00 89.56 108 GLU A N 1
ATOM 853 C CA . GLU A 1 108 ? 10.300 6.021 -17.226 1.00 89.56 108 GLU A CA 1
ATOM 854 C C . GLU A 1 108 ? 8.954 6.458 -17.813 1.00 89.56 108 GLU A C 1
ATOM 856 O O . GLU A 1 108 ? 8.636 7.646 -17.810 1.00 89.56 108 GLU A O 1
ATOM 861 N N . GLY A 1 109 ? 8.144 5.495 -18.265 1.00 86.75 109 GLY A N 1
ATOM 862 C CA . GLY A 1 109 ? 6.832 5.753 -18.859 1.00 86.75 109 GLY A CA 1
ATOM 863 C C . GLY A 1 109 ? 5.806 6.368 -17.902 1.00 86.75 109 GLY A C 1
ATOM 864 O O . GLY A 1 109 ? 4.874 7.017 -18.368 1.00 86.75 109 GLY A O 1
ATOM 865 N N . HIS A 1 110 ? 5.988 6.206 -16.588 1.00 82.00 110 HIS A N 1
ATOM 866 C CA . HIS A 1 110 ? 5.041 6.656 -15.560 1.00 82.00 110 HIS A CA 1
ATOM 867 C C . HIS A 1 110 ? 5.654 7.644 -14.557 1.00 82.00 110 HIS A C 1
ATOM 869 O O . HIS A 1 110 ? 5.061 7.914 -13.512 1.00 82.00 110 HIS A O 1
ATOM 875 N N . ARG A 1 111 ? 6.832 8.209 -14.856 1.00 77.56 111 ARG A N 1
ATOM 876 C CA . ARG A 1 111 ? 7.600 9.061 -13.930 1.00 77.56 111 ARG A CA 1
ATOM 877 C C . ARG A 1 111 ? 6.784 10.212 -13.328 1.00 77.56 111 ARG A C 1
ATOM 879 O O . ARG A 1 111 ? 6.959 10.533 -12.153 1.00 77.56 111 ARG A O 1
ATOM 886 N N . ASP A 1 112 ? 5.926 10.836 -14.131 1.00 72.06 112 ASP A N 1
ATOM 887 C CA . ASP A 1 112 ? 5.116 11.981 -13.702 1.00 72.06 112 ASP A CA 1
ATOM 888 C C . ASP A 1 112 ? 3.891 11.536 -12.879 1.00 72.06 112 ASP A C 1
ATOM 890 O O . ASP A 1 112 ? 3.553 12.150 -11.862 1.00 72.06 112 ASP A O 1
ATOM 894 N N . GLU A 1 113 ? 3.265 10.425 -13.279 1.00 70.62 113 GLU A N 1
ATOM 895 C CA . GLU A 1 113 ? 2.071 9.852 -12.646 1.00 70.62 113 GLU A CA 1
ATOM 896 C C . GLU A 1 113 ? 2.379 9.227 -11.278 1.00 70.62 113 GLU A C 1
ATOM 898 O O . GLU A 1 113 ? 1.626 9.408 -10.321 1.00 70.62 113 GLU A O 1
ATOM 903 N N . TRP A 1 114 ? 3.514 8.534 -11.155 1.00 71.88 114 TRP A N 1
ATOM 904 C CA . TRP A 1 114 ? 3.953 7.859 -9.926 1.00 71.88 114 TRP A CA 1
ATOM 905 C C . TRP A 1 114 ? 4.743 8.766 -8.982 1.00 71.88 114 TRP A C 1
ATOM 907 O O . TRP A 1 114 ? 5.462 8.297 -8.099 1.00 71.88 114 TRP A O 1
ATOM 917 N N . SER A 1 115 ? 4.606 10.082 -9.136 1.00 67.19 115 SER A N 1
ATOM 918 C CA . SER A 1 115 ? 5.056 11.012 -8.108 1.00 67.19 115 SER A CA 1
ATOM 919 C C . SER A 1 115 ? 4.283 10.777 -6.798 1.00 67.19 115 SER A C 1
ATOM 921 O O . SER A 1 115 ? 3.110 10.408 -6.804 1.00 67.19 115 SER A O 1
ATOM 923 N N . ASP A 1 116 ? 4.937 11.011 -5.656 1.00 61.09 116 ASP A N 1
ATOM 924 C CA . ASP A 1 116 ? 4.416 10.768 -4.292 1.00 61.09 116 ASP A CA 1
ATOM 925 C C . ASP A 1 116 ? 3.034 11.415 -4.028 1.00 61.09 116 ASP A C 1
ATOM 927 O O . ASP A 1 116 ? 2.221 10.934 -3.236 1.00 61.09 116 ASP A O 1
ATOM 931 N N . HIS A 1 117 ? 2.731 12.495 -4.754 1.00 61.75 117 HIS A N 1
ATOM 932 C CA . HIS A 1 117 ? 1.458 13.212 -4.690 1.00 61.75 117 HIS A CA 1
ATOM 933 C C . HIS A 1 117 ? 0.434 12.758 -5.743 1.00 61.75 117 HIS A C 1
ATOM 935 O O . HIS A 1 117 ? -0.768 12.877 -5.500 1.00 61.75 117 HIS A O 1
ATOM 941 N N . GLY A 1 118 ? 0.878 12.180 -6.864 1.00 69.12 118 GLY A N 1
ATOM 942 C CA . GLY A 1 118 ? 0.050 11.904 -8.038 1.00 69.12 118 GLY A CA 1
ATOM 943 C C . GLY A 1 118 ? -1.135 10.991 -7.737 1.00 69.12 118 GLY A C 1
ATOM 944 O O . GLY A 1 118 ? -2.286 11.377 -7.938 1.00 69.12 118 GLY A O 1
ATOM 945 N N . TYR A 1 119 ? -0.891 9.811 -7.156 1.00 75.94 119 TYR A N 1
ATOM 946 C CA . TYR A 1 119 ? -1.978 8.861 -6.888 1.00 75.94 119 TYR A CA 1
ATOM 947 C C . TYR A 1 119 ? -2.940 9.350 -5.786 1.00 75.94 119 TYR A C 1
ATOM 949 O O . TYR A 1 119 ? -4.130 9.027 -5.806 1.00 75.94 119 TYR A O 1
ATOM 957 N N . ARG A 1 120 ? -2.452 10.120 -4.800 1.00 81.44 120 ARG A N 1
ATOM 958 C CA . ARG A 1 120 ? -3.281 10.649 -3.701 1.00 81.44 120 ARG A CA 1
ATOM 959 C C . ARG A 1 120 ? -4.217 11.736 -4.207 1.00 81.44 120 ARG A C 1
ATOM 961 O O . ARG A 1 120 ? -5.404 11.697 -3.888 1.00 81.44 120 ARG A O 1
ATOM 968 N N . GLU A 1 121 ? -3.696 12.662 -5.005 1.00 82.56 121 GLU A N 1
ATOM 969 C CA . GLU A 1 121 ? -4.474 13.725 -5.641 1.00 82.56 121 GLU A CA 1
ATOM 970 C C . GLU A 1 121 ? -5.481 13.152 -6.643 1.00 82.56 121 GLU A C 1
ATOM 972 O O . GLU A 1 121 ? -6.658 13.515 -6.600 1.00 82.56 121 GLU A O 1
ATOM 977 N N . ALA A 1 122 ? -5.065 12.182 -7.463 1.00 82.81 122 ALA A N 1
ATOM 978 C CA . ALA A 1 122 ? -5.943 11.520 -8.423 1.00 82.81 122 ALA A CA 1
ATOM 979 C C . ALA A 1 122 ? -7.104 10.774 -7.739 1.00 82.81 122 ALA A C 1
ATOM 981 O O . ALA A 1 122 ? -8.258 10.898 -8.149 1.00 82.81 122 ALA A O 1
ATOM 982 N N . ARG A 1 123 ? -6.839 10.069 -6.627 1.00 89.00 123 ARG A N 1
ATOM 983 C CA . ARG A 1 123 ? -7.899 9.456 -5.805 1.00 89.00 123 ARG A CA 1
ATOM 984 C C . ARG A 1 123 ? -8.814 10.495 -5.168 1.00 89.00 123 ARG A C 1
ATOM 986 O O . ARG A 1 123 ? -10.026 10.301 -5.164 1.00 89.00 123 ARG A O 1
ATOM 993 N N . LEU A 1 124 ? -8.248 11.569 -4.614 1.00 89.75 124 LEU A N 1
ATOM 994 C CA . LEU A 1 124 ? -9.012 12.623 -3.945 1.00 89.75 124 LEU A CA 1
ATOM 995 C C . LEU A 1 124 ? -10.007 13.291 -4.899 1.00 89.75 124 LEU A C 1
ATOM 997 O O . LEU A 1 124 ? -11.127 13.578 -4.488 1.00 89.75 124 LEU A O 1
ATOM 1001 N N . ALA A 1 125 ? -9.615 13.497 -6.158 1.00 90.25 125 ALA A N 1
ATOM 1002 C CA . ALA A 1 125 ? -10.471 14.085 -7.184 1.00 90.25 125 ALA A CA 1
ATOM 1003 C C . ALA A 1 125 ? -11.698 13.219 -7.527 1.00 90.25 125 ALA A C 1
ATOM 1005 O O . ALA A 1 125 ? -12.726 13.754 -7.937 1.00 90.25 125 ALA A O 1
ATOM 1006 N N . GLU A 1 126 ? -11.604 11.897 -7.358 1.00 93.94 126 GLU A N 1
ATOM 1007 C CA . GLU A 1 126 ? -12.671 10.955 -7.720 1.00 93.94 126 GLU A CA 1
ATOM 1008 C C . GLU A 1 126 ? -13.477 10.429 -6.528 1.00 93.94 126 GLU A C 1
ATOM 1010 O O . GLU A 1 126 ? -14.551 9.851 -6.725 1.00 93.94 126 GLU A O 1
ATOM 1015 N N . TYR A 1 127 ? -12.967 10.562 -5.301 1.00 94.69 127 TYR A N 1
ATOM 1016 C CA . TYR A 1 127 ? -13.630 9.981 -4.141 1.00 94.69 127 TYR A CA 1
ATOM 1017 C C . TYR A 1 127 ? -15.025 10.574 -3.903 1.00 94.69 127 TYR A C 1
ATOM 1019 O O . TYR A 1 127 ? -15.219 11.785 -4.038 1.00 94.69 127 TYR A O 1
ATOM 1027 N N . PRO A 1 128 ? -15.995 9.736 -3.478 1.00 93.25 128 PRO A N 1
ATOM 1028 C CA . PRO A 1 128 ? -17.267 10.225 -2.963 1.00 93.25 128 PRO A CA 1
ATOM 1029 C C . PRO A 1 128 ? -17.034 11.210 -1.821 1.00 93.25 128 PRO A C 1
ATOM 1031 O O . PRO A 1 128 ? -16.061 11.080 -1.068 1.00 93.25 128 PRO A O 1
ATOM 1034 N N . SER A 1 129 ? -17.950 12.158 -1.637 1.00 95.19 129 SER A N 1
ATOM 1035 C CA . SER A 1 129 ? -17.822 13.104 -0.535 1.00 95.19 129 SER A CA 1
ATOM 1036 C C . SER A 1 129 ? -17.849 12.373 0.813 1.00 95.19 129 SER A C 1
ATOM 1038 O O . SER A 1 129 ? -18.481 11.327 0.971 1.00 95.19 129 SER A O 1
ATOM 1040 N N . VAL A 1 130 ? -17.178 12.933 1.823 1.00 94.75 130 VAL A N 1
ATOM 1041 C CA . VAL A 1 130 ? -17.220 12.373 3.187 1.00 94.75 130 VAL A CA 1
ATOM 1042 C C . VAL A 1 130 ? -18.658 12.350 3.725 1.00 94.75 130 VAL A C 1
ATOM 1044 O O . VAL A 1 130 ? -19.014 11.442 4.469 1.00 94.75 130 VAL A O 1
ATOM 1047 N N . GLY A 1 131 ? -19.498 13.310 3.322 1.00 96.38 131 GLY A N 1
ATOM 1048 C CA . GLY A 1 131 ? -20.915 13.344 3.686 1.00 96.38 131 GLY A CA 1
ATOM 1049 C C . GLY A 1 131 ? -21.677 12.120 3.181 1.00 96.38 131 GLY A C 1
ATOM 1050 O O . GLY A 1 131 ? -22.339 11.459 3.976 1.00 96.38 131 GLY A O 1
ATOM 1051 N N . ASP A 1 132 ? -21.513 11.773 1.902 1.00 95.44 132 ASP A N 1
ATOM 1052 C CA . ASP A 1 132 ? -22.181 10.612 1.295 1.00 95.44 132 ASP A CA 1
ATOM 1053 C C . ASP A 1 132 ? -21.728 9.302 1.949 1.00 95.44 132 ASP A C 1
ATOM 1055 O O . ASP A 1 132 ? -22.539 8.427 2.245 1.00 95.44 132 ASP A O 1
ATOM 1059 N N . GLN A 1 133 ? -20.429 9.189 2.247 1.00 97.38 133 GLN A N 1
ATOM 1060 C CA . GLN A 1 133 ? -19.871 8.026 2.941 1.00 97.38 133 GLN A CA 1
ATOM 1061 C C . GLN A 1 133 ? -20.457 7.869 4.356 1.00 97.38 133 GLN A C 1
ATOM 1063 O O . GLN A 1 133 ? -20.775 6.757 4.781 1.00 97.38 133 GLN A O 1
ATOM 1068 N N . LEU A 1 134 ? -20.619 8.974 5.093 1.00 97.56 134 LEU A N 1
ATOM 1069 C CA . LEU A 1 134 ? -21.189 8.959 6.442 1.00 97.56 134 LEU A CA 1
ATOM 1070 C C . LEU A 1 134 ? -22.698 8.682 6.443 1.00 97.56 134 LEU A C 1
ATOM 1072 O O . LEU A 1 134 ? -23.171 7.970 7.330 1.00 97.56 134 LEU A O 1
ATOM 1076 N N . ASP A 1 135 ? -23.443 9.203 5.467 1.00 97.62 135 ASP A N 1
ATOM 1077 C CA . ASP A 1 135 ? -24.876 8.931 5.311 1.00 97.62 135 ASP A CA 1
ATOM 1078 C C . ASP A 1 135 ? -25.133 7.455 4.973 1.00 97.62 135 ASP A C 1
ATOM 1080 O O . ASP A 1 135 ? -25.930 6.789 5.637 1.00 97.62 135 ASP A O 1
ATOM 1084 N N . ALA A 1 136 ? -24.372 6.901 4.024 1.00 97.25 136 ALA A N 1
ATOM 1085 C CA . ALA A 1 136 ? -24.425 5.481 3.689 1.00 97.25 136 ALA A CA 1
ATOM 1086 C C . ALA A 1 136 ? -24.096 4.592 4.900 1.00 97.25 136 ALA A C 1
ATOM 1088 O O . ALA A 1 136 ? -24.781 3.600 5.160 1.00 97.25 136 ALA A O 1
ATOM 1089 N N . LEU A 1 137 ? -23.095 4.975 5.702 1.00 97.69 137 LEU A N 1
ATOM 1090 C CA . LEU A 1 137 ? -22.765 4.272 6.942 1.00 97.69 137 LEU A CA 1
ATOM 1091 C C . LEU A 1 137 ? -23.890 4.370 7.986 1.00 97.69 137 LEU A C 1
ATOM 1093 O O . LEU A 1 137 ? -24.150 3.404 8.706 1.00 97.69 137 LEU A O 1
ATOM 1097 N N . TYR A 1 138 ? -24.557 5.522 8.095 1.00 97.62 138 TYR A N 1
ATOM 1098 C CA . TYR A 1 138 ? -25.701 5.692 8.988 1.00 97.62 138 TYR A CA 1
ATOM 1099 C C . TYR A 1 138 ? -26.865 4.780 8.582 1.00 97.62 138 TYR A C 1
ATOM 1101 O O . TYR A 1 138 ? -27.383 4.060 9.440 1.00 97.62 138 TYR A O 1
ATOM 1109 N N . LYS A 1 139 ? -27.231 4.743 7.295 1.00 97.38 139 LYS A N 1
ATOM 1110 C CA . LYS A 1 139 ? -28.266 3.842 6.754 1.00 97.38 139 LYS A CA 1
ATOM 1111 C C . LYS A 1 139 ? -27.932 2.371 7.001 1.00 97.38 139 LYS A C 1
ATOM 1113 O O . LYS A 1 139 ? -28.778 1.632 7.509 1.00 97.38 139 LYS A O 1
ATOM 1118 N N . ALA A 1 140 ? -26.671 1.982 6.795 1.00 97.75 140 ALA A N 1
ATOM 1119 C CA . ALA A 1 140 ? -26.207 0.618 7.044 1.00 97.75 140 ALA A CA 1
ATOM 1120 C C . ALA A 1 140 ? -26.407 0.195 8.507 1.00 97.75 140 ALA A C 1
ATOM 1122 O O . ALA A 1 140 ? -26.867 -0.913 8.783 1.00 97.75 140 ALA A O 1
ATOM 1123 N N . ARG A 1 141 ? -26.158 1.098 9.466 1.00 97.06 141 ARG A N 1
ATOM 1124 C CA . ARG A 1 141 ? -26.423 0.846 10.898 1.00 97.06 141 ARG A CA 1
ATOM 1125 C C . ARG A 1 141 ? -27.909 0.664 11.227 1.00 97.06 141 ARG A C 1
ATOM 1127 O O . ARG A 1 141 ? -28.217 0.126 12.286 1.00 97.06 141 ARG A O 1
ATOM 1134 N N . HIS A 1 142 ? -28.805 1.093 10.342 1.00 97.31 142 HIS A N 1
ATOM 1135 C CA . HIS A 1 142 ? -30.257 0.945 10.471 1.00 97.31 142 HIS A CA 1
ATOM 1136 C C . HIS A 1 142 ? -30.821 -0.195 9.607 1.00 97.31 142 HIS A C 1
ATOM 1138 O O . HIS A 1 142 ? -32.037 -0.348 9.518 1.00 97.31 142 HIS A O 1
ATOM 1144 N N . GLY A 1 143 ? -29.951 -1.029 9.026 1.00 96.81 143 GLY A N 1
ATOM 1145 C CA . GLY A 1 143 ? -30.333 -2.253 8.323 1.00 96.81 143 GLY A CA 1
ATOM 1146 C C . GLY A 1 143 ? -30.397 -2.142 6.800 1.00 96.81 143 GLY A C 1
ATOM 1147 O O . GLY A 1 143 ? -30.728 -3.138 6.163 1.00 96.81 143 GLY A O 1
ATOM 1148 N N . ASP A 1 144 ? -30.062 -0.988 6.216 1.00 96.88 144 ASP A N 1
ATOM 1149 C CA . ASP A 1 144 ? -29.954 -0.813 4.762 1.00 96.88 144 ASP A CA 1
ATOM 1150 C C . ASP A 1 144 ? -28.515 -0.466 4.361 1.00 96.88 144 ASP A C 1
ATOM 1152 O O . ASP A 1 144 ? -28.063 0.667 4.509 1.00 96.88 144 ASP A O 1
ATOM 1156 N N . ASP A 1 145 ? -27.778 -1.460 3.871 1.00 97.12 145 ASP A N 1
ATOM 1157 C CA . ASP A 1 145 ? -26.374 -1.347 3.468 1.00 97.12 145 ASP A CA 1
ATOM 1158 C C . ASP A 1 145 ? -26.185 -1.142 1.952 1.00 97.12 145 ASP A C 1
ATOM 1160 O O . ASP A 1 145 ? -25.058 -1.230 1.457 1.00 97.12 145 ASP A O 1
ATOM 1164 N N . SER A 1 146 ? -27.263 -0.904 1.197 1.00 97.25 146 SER A N 1
ATOM 1165 C CA . SER A 1 146 ? -27.216 -0.809 -0.268 1.00 97.25 146 SER A CA 1
ATOM 1166 C C . SER A 1 146 ? -26.296 0.318 -0.751 1.00 97.25 146 SER A C 1
ATOM 1168 O O . SER A 1 146 ? -25.385 0.073 -1.548 1.00 97.25 146 SER A O 1
ATOM 1170 N N . ASP A 1 147 ? -26.465 1.520 -0.199 1.00 95.31 147 ASP A N 1
ATOM 1171 C CA . ASP A 1 147 ? -25.633 2.690 -0.500 1.00 95.31 147 ASP A CA 1
ATOM 1172 C C . ASP A 1 147 ? -24.170 2.475 -0.086 1.00 95.31 147 ASP A C 1
ATOM 1174 O O . ASP A 1 147 ? -23.250 2.839 -0.821 1.00 95.31 147 ASP A O 1
ATOM 1178 N N . LEU A 1 148 ? -23.935 1.833 1.066 1.00 96.94 148 LEU A N 1
ATOM 1179 C CA . LEU A 1 148 ? -22.581 1.566 1.557 1.00 96.94 148 LEU A CA 1
ATOM 1180 C C . LEU A 1 148 ? -21.835 0.626 0.605 1.00 96.94 148 LEU A C 1
ATOM 1182 O O . LEU A 1 148 ? -20.704 0.913 0.219 1.00 96.94 148 LEU A O 1
ATOM 1186 N N . ARG A 1 149 ? -22.493 -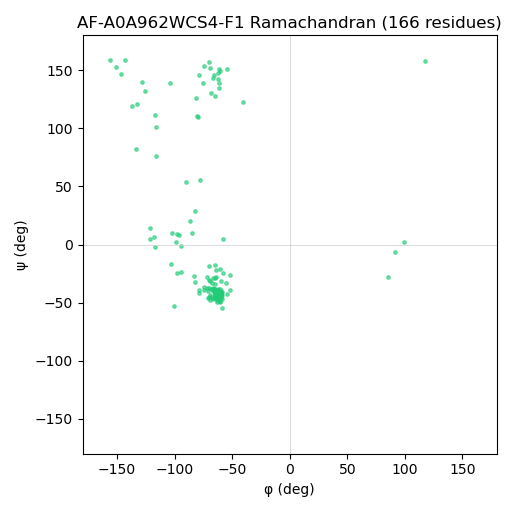0.445 0.145 1.00 96.94 149 ARG A N 1
ATOM 1187 C CA . ARG A 1 149 ? -21.916 -1.374 -0.838 1.00 96.94 149 ARG A CA 1
ATOM 1188 C C . ARG A 1 149 ? -21.606 -0.692 -2.170 1.00 96.94 149 ARG A C 1
ATOM 1190 O O . ARG A 1 149 ? -20.578 -0.992 -2.779 1.00 96.94 149 ARG A O 1
ATOM 1197 N N . ALA A 1 150 ? -22.463 0.223 -2.622 1.00 96.44 150 ALA A N 1
ATOM 1198 C CA . ALA A 1 150 ? -22.224 0.989 -3.843 1.00 96.44 150 ALA A CA 1
ATOM 1199 C C . ALA A 1 150 ? -21.002 1.915 -3.708 1.00 96.44 150 ALA A C 1
ATOM 1201 O O . ALA A 1 150 ? -20.135 1.924 -4.586 1.00 96.44 150 ALA A O 1
ATOM 1202 N N . ILE A 1 151 ? -20.893 2.634 -2.587 1.00 95.94 151 ILE A N 1
ATOM 1203 C CA . ILE A 1 151 ? -19.741 3.488 -2.273 1.00 95.94 151 ILE A CA 1
ATOM 1204 C C . ILE A 1 151 ? -18.453 2.664 -2.167 1.00 95.94 151 ILE A C 1
ATOM 1206 O O . ILE A 1 151 ? -17.438 3.040 -2.755 1.00 95.94 151 ILE A O 1
ATOM 1210 N N . ASP A 1 152 ? -18.482 1.519 -1.487 1.00 95.69 152 ASP A N 1
ATOM 1211 C CA . ASP A 1 152 ? -17.316 0.642 -1.347 1.00 95.69 152 ASP A CA 1
ATOM 1212 C C . ASP A 1 152 ? -16.844 0.099 -2.702 1.00 95.69 152 ASP A C 1
ATOM 1214 O O . ASP A 1 152 ? -15.637 0.061 -2.977 1.00 95.69 152 ASP A O 1
ATOM 1218 N N . ALA A 1 153 ? -17.777 -0.264 -3.587 1.00 95.25 153 ALA A N 1
ATOM 1219 C CA . ALA A 1 153 ? -17.465 -0.676 -4.952 1.00 95.25 153 ALA A CA 1
ATOM 1220 C C . ALA A 1 153 ? -16.834 0.473 -5.757 1.00 95.25 153 ALA A C 1
ATOM 1222 O O . ALA A 1 153 ? -15.837 0.267 -6.457 1.00 95.25 153 ALA A O 1
ATOM 1223 N N . GLN A 1 154 ? -17.354 1.695 -5.618 1.00 95.00 154 GLN A N 1
ATOM 1224 C CA . GLN A 1 154 ? -16.787 2.879 -6.263 1.00 95.00 154 GLN A CA 1
ATOM 1225 C C . GLN A 1 154 ? -15.367 3.167 -5.762 1.00 95.00 154 GLN A C 1
ATOM 1227 O O . GLN A 1 154 ? -14.452 3.320 -6.572 1.00 95.00 154 GLN A O 1
ATOM 1232 N N . ILE A 1 155 ? -15.157 3.189 -4.443 1.00 92.75 155 ILE A N 1
ATOM 1233 C CA . ILE A 1 155 ? -13.841 3.404 -3.825 1.00 92.75 155 ILE A CA 1
ATOM 1234 C C . ILE A 1 155 ? -12.859 2.319 -4.271 1.00 92.75 155 ILE A C 1
ATOM 1236 O O . ILE A 1 155 ? -11.707 2.622 -4.582 1.00 92.75 155 ILE A O 1
ATOM 1240 N N . THR A 1 156 ? -13.305 1.064 -4.341 1.00 89.06 156 THR A N 1
ATOM 1241 C CA . THR A 1 156 ? -12.506 -0.050 -4.867 1.00 89.06 156 THR A CA 1
ATOM 1242 C C . THR A 1 156 ? -12.083 0.204 -6.313 1.00 89.06 156 THR A C 1
ATOM 1244 O O . THR A 1 156 ? -10.902 0.081 -6.632 1.00 89.06 156 THR A O 1
ATOM 1247 N N . GLY A 1 157 ? -13.012 0.636 -7.169 1.00 87.81 157 GLY A N 1
ATOM 1248 C CA . GLY A 1 157 ? -12.722 0.981 -8.560 1.00 87.81 157 GLY A CA 1
ATOM 1249 C C . GLY A 1 157 ? -11.727 2.137 -8.704 1.00 87.81 157 GLY A C 1
ATOM 1250 O O . GLY A 1 157 ? -10.808 2.056 -9.515 1.00 87.81 157 GLY A O 1
ATOM 1251 N N . ILE A 1 158 ? -11.860 3.184 -7.886 1.00 89.81 158 ILE A N 1
ATOM 1252 C CA . ILE A 1 158 ? -10.925 4.322 -7.851 1.00 89.81 158 ILE A CA 1
ATOM 1253 C C . ILE A 1 158 ? -9.528 3.850 -7.431 1.00 89.81 158 ILE A C 1
ATOM 1255 O O . ILE A 1 158 ? -8.536 4.189 -8.068 1.00 89.81 158 ILE A O 1
ATOM 1259 N N . LYS A 1 159 ? -9.437 3.025 -6.381 1.00 85.25 159 LYS A N 1
ATOM 1260 C CA . LYS A 1 159 ? -8.160 2.478 -5.897 1.00 85.25 159 LYS A CA 1
ATOM 1261 C C . LYS A 1 159 ? -7.491 1.540 -6.901 1.00 85.25 159 LYS A C 1
ATOM 1263 O O . LYS A 1 159 ? -6.268 1.448 -6.874 1.00 85.25 159 LYS A O 1
ATOM 1268 N N . ALA A 1 160 ? -8.273 0.862 -7.741 1.00 80.06 160 ALA A N 1
ATOM 1269 C CA . ALA A 1 160 ? -7.769 0.027 -8.826 1.00 80.06 160 ALA A CA 1
ATOM 1270 C C . ALA A 1 160 ? -7.238 0.861 -10.003 1.00 80.06 160 ALA A C 1
ATOM 1272 O O . ALA A 1 160 ? -6.205 0.510 -10.560 1.00 80.06 160 ALA A O 1
ATOM 1273 N N . ARG A 1 161 ? -7.907 1.971 -10.356 1.00 80.94 161 ARG A N 1
ATOM 1274 C CA . ARG A 1 161 ? -7.425 2.914 -11.386 1.00 80.94 161 ARG A CA 1
ATOM 1275 C C . ARG A 1 161 ? -6.177 3.674 -10.950 1.00 80.94 161 ARG A C 1
ATOM 1277 O O . ARG A 1 161 ? -5.285 3.873 -11.758 1.00 80.94 161 ARG A O 1
ATOM 1284 N N . HIS A 1 162 ? -6.124 4.055 -9.676 1.00 80.38 162 HIS A N 1
ATOM 1285 C CA . HIS A 1 162 ? -5.029 4.818 -9.078 1.00 80.38 162 HIS A CA 1
ATOM 1286 C C . HIS A 1 162 ? -4.347 3.966 -8.008 1.00 80.38 162 HIS A C 1
ATOM 1288 O O . HIS A 1 162 ? -4.659 4.139 -6.827 1.00 80.38 162 HIS A O 1
ATOM 1294 N N . PRO A 1 163 ? -3.507 2.978 -8.355 1.00 71.06 163 PRO A N 1
ATOM 1295 C CA . PRO A 1 163 ? -2.892 2.075 -7.384 1.00 71.06 163 PRO A CA 1
ATOM 1296 C C . PRO A 1 163 ? -2.017 2.822 -6.370 1.00 71.06 163 PRO A C 1
ATOM 1298 O O . PRO A 1 163 ? -1.455 3.876 -6.648 1.00 71.06 163 PRO A O 1
ATOM 1301 N N . ASN A 1 164 ? -1.943 2.287 -5.146 1.00 70.81 164 ASN A N 1
ATOM 1302 C CA . ASN A 1 164 ? -1.090 2.878 -4.119 1.00 70.81 164 ASN A CA 1
ATOM 1303 C C . ASN A 1 164 ? 0.349 2.413 -4.353 1.00 70.81 164 ASN A C 1
ATOM 1305 O O . ASN A 1 164 ? 0.641 1.240 -4.121 1.00 70.81 164 ASN A O 1
ATOM 1309 N N . ILE A 1 165 ? 1.214 3.333 -4.767 1.00 63.53 165 ILE A N 1
ATOM 1310 C CA . ILE A 1 165 ? 2.650 3.089 -4.934 1.00 63.53 165 ILE A CA 1
ATOM 1311 C C . ILE A 1 165 ? 3.379 2.902 -3.588 1.00 63.53 165 ILE A C 1
ATOM 1313 O O . ILE A 1 165 ? 4.434 2.282 -3.559 1.00 63.53 165 ILE A O 1
ATOM 1317 N N . ASP A 1 166 ? 2.774 3.334 -2.472 1.00 59.03 166 ASP A N 1
ATOM 1318 C CA . ASP A 1 166 ? 3.272 3.167 -1.094 1.00 59.03 166 ASP A CA 1
ATOM 1319 C C . ASP A 1 166 ? 2.885 1.810 -0.475 1.00 59.03 166 ASP A C 1
ATOM 1321 O O . ASP A 1 166 ? 2.983 1.631 0.736 1.00 59.03 166 ASP A O 1
ATOM 1325 N N . ARG A 1 167 ? 2.346 0.844 -1.238 1.00 57.91 167 ARG A N 1
ATOM 1326 C CA . ARG A 1 167 ? 2.091 -0.529 -0.723 1.00 57.91 167 ARG A CA 1
ATOM 1327 C C . ARG A 1 167 ? 3.333 -1.420 -0.747 1.00 57.91 167 ARG A C 1
ATOM 1329 O O . ARG A 1 167 ? 3.250 -2.642 -0.861 1.00 57.91 167 ARG A O 1
ATOM 1336 N N . CYS A 1 168 ? 4.452 -0.744 -0.614 1.00 60.16 168 CYS A N 1
ATOM 1337 C CA . CYS A 1 168 ? 5.783 -1.219 -0.395 1.00 60.16 168 CYS A CA 1
ATOM 1338 C C . CYS A 1 168 ? 6.221 -0.368 0.813 1.00 60.16 168 CYS A C 1
ATOM 1340 O O . CYS A 1 168 ? 6.490 -0.968 1.865 1.00 60.16 168 CYS A O 1
#

Radius of gyration: 28.62 Å; Cα contacts (8 Å, |Δi|>4): 130; chains: 1; bounding box: 54×32×93 Å

Foldseek 3Di:
DDDDPVNVVVVVVVVVVVVVVVVVVVVVVVVVVVVVVVVVVVVCCLVVVVACPDPQSLLLLVLVCVVPVPDAEPPAWDWHDPPVGIDTPDGRDPDDDDDPVSSVVSSVVCVPCPPPCNLVVQLVVQADDPVQCVVLVVVVVVPDNPSVVVNVVSSVVSCVVRPDSPSD

Solvent-accessible surface area (backbone atoms only — not comparable to full-atom values): 9573 Å² total; per-residue (Å²): 137,83,80,51,74,63,59,52,50,53,50,52,53,52,51,52,50,50,52,51,52,51,49,52,52,52,51,54,50,51,53,52,49,54,51,49,54,52,48,49,50,51,48,47,52,61,74,52,47,88,22,51,84,47,67,65,26,30,44,49,49,36,32,50,36,71,79,33,77,86,62,43,65,79,76,32,31,33,63,40,44,84,83,88,54,57,43,76,78,43,80,65,56,102,59,85,80,80,50,76,64,60,39,49,55,48,35,65,76,37,54,75,57,71,34,95,58,37,37,58,52,57,39,61,76,68,53,78,53,70,66,58,56,51,50,20,50,52,40,33,76,73,75,47,46,66,58,35,53,51,52,51,51,48,54,51,52,45,45,67,76,38,54,72,52,80,71,97

Secondary structure (DSSP, 8-state):
-PPPHHHHHHHHHHHHHHHHHHHHHHHHHHHHHHHHHHHHHHHHHHHT-TTSSSHHHHHHHHHHHHH-TT--BTTTEEEEE-SS-EEEEEE-SSSPPPPHHHHHHHHHHTTTTTSTTHHHHHHHHHSPPHHHHHHHHHHHHTT--HHHHHHHHHHHHHHHHS--TT--